Protein AF-A0ABD1QUX9-F1 (afdb_monomer_lite)

pLDDT: mean 82.04, std 15.93, range [45.34, 96.81]

Organism: NCBI:txid126358

Radius of gyration: 23.09 Å; chains: 1; bounding box: 60×31×71 Å

Secondary structure (DSSP, 8-state):
---SPPTT--HHHHHHHHHHHHTT-TT--HHHHHHHHHHH---HHHHHHHHHS--SSHHHHHHHHHHHHHHHHHHHHHHHHHHTT---------------

Sequence (100 aa):
MQLAQGKGELLKDFIARFNIATLGIKELQMSAVVTAMMSRTESRPFKMSLSKNPPDTMHELLRRGEKYVDAEEAYLITKSMKDRSEPESNKRKTRGEPES

Foldseek 3Di:
DDLAADDVRQLVVSVVSNCVVCPPPPDDDQVNVLVSVLVRDPDPVLNVVCVVPPDPDPVVNVVSSVVVSVVVVVVVVVVVVVVVPDDPPDDDDPDDDDDD

Structure (mmCIF, N/CA/C/O backbone):
data_AF-A0ABD1QUX9-F1
#
_entry.id   AF-A0ABD1QUX9-F1
#
loop_
_atom_site.group_PDB
_atom_site.id
_atom_site.type_symbol
_atom_site.label_atom_id
_atom_site.label_alt_id
_atom_site.label_comp_id
_atom_site.label_asym_id
_atom_site.label_entity_id
_atom_site.label_seq_id
_atom_site.pdbx_PDB_ins_code
_atom_site.Cartn_x
_atom_site.Cartn_y
_atom_site.Cartn_z
_atom_site.occupancy
_atom_site.B_iso_or_equiv
_atom_site.auth_seq_id
_atom_site.auth_comp_id
_atom_site.auth_asym_id
_atom_site.auth_atom_id
_atom_site.pdbx_PDB_model_num
ATOM 1 N N . MET A 1 1 ? -1.296 16.737 8.718 1.00 57.75 1 MET A N 1
ATOM 2 C CA . MET A 1 1 ? -0.712 15.525 8.098 1.00 57.75 1 MET A CA 1
ATOM 3 C C . MET A 1 1 ? -1.443 15.271 6.782 1.00 57.75 1 MET A C 1
ATOM 5 O O . MET A 1 1 ? -2.656 15.111 6.816 1.00 57.75 1 MET A O 1
ATOM 9 N N . GLN A 1 2 ? -0.771 15.322 5.626 1.00 67.50 2 GLN A N 1
ATOM 10 C CA . GLN A 1 2 ? -1.398 14.953 4.347 1.00 67.50 2 GLN A CA 1
ATOM 11 C C . GLN A 1 2 ? -1.270 13.442 4.159 1.00 67.50 2 GLN A C 1
ATOM 13 O O . GLN A 1 2 ? -0.169 12.915 4.042 1.00 67.50 2 GLN A O 1
ATOM 18 N N . LEU A 1 3 ? -2.397 12.737 4.175 1.00 77.50 3 LEU A N 1
ATOM 19 C CA . LEU A 1 3 ? -2.427 11.273 4.149 1.00 77.50 3 LEU A CA 1
ATOM 20 C C . LEU A 1 3 ? -2.384 10.688 2.733 1.00 77.50 3 LEU A C 1
ATOM 22 O O . LEU A 1 3 ? -2.584 9.494 2.618 1.00 77.50 3 LEU A O 1
ATOM 26 N N . ALA A 1 4 ? -2.216 11.506 1.683 1.00 87.19 4 ALA A N 1
ATOM 27 C CA . ALA A 1 4 ? -2.143 11.088 0.276 1.00 87.19 4 ALA A CA 1
ATOM 28 C C . ALA A 1 4 ? -0.690 10.889 -0.184 1.00 87.19 4 ALA A C 1
ATOM 30 O O . ALA A 1 4 ? 0.219 11.474 0.418 1.00 87.19 4 ALA A O 1
ATOM 31 N N . GLN A 1 5 ? -0.483 10.068 -1.219 1.00 90.06 5 GLN A N 1
ATOM 32 C CA . GLN A 1 5 ? 0.826 9.911 -1.846 1.00 90.06 5 GLN A CA 1
ATOM 33 C C . GLN A 1 5 ? 1.188 11.205 -2.585 1.00 90.06 5 GLN A C 1
ATOM 35 O O . GLN A 1 5 ? 0.409 11.725 -3.384 1.00 90.06 5 GLN A O 1
ATOM 40 N N . GLY A 1 6 ? 2.352 11.766 -2.272 1.00 90.25 6 GLY A N 1
ATOM 41 C CA . GLY A 1 6 ? 2.874 12.963 -2.917 1.00 90.25 6 GLY A CA 1
ATOM 42 C C . GLY A 1 6 ? 3.375 12.681 -4.334 1.00 90.25 6 GLY A C 1
ATOM 43 O O . GLY A 1 6 ? 3.761 11.563 -4.677 1.00 90.25 6 GLY A O 1
ATOM 44 N N . LYS A 1 7 ? 3.427 13.718 -5.176 1.00 87.62 7 LYS A N 1
ATOM 45 C CA . LYS A 1 7 ? 4.016 13.609 -6.517 1.00 87.62 7 LYS A CA 1
ATOM 46 C C . LYS A 1 7 ? 5.508 13.269 -6.401 1.00 87.62 7 LYS A C 1
ATOM 48 O O . LYS A 1 7 ? 6.274 14.070 -5.877 1.00 87.62 7 LYS A O 1
ATOM 53 N N . GLY A 1 8 ? 5.903 12.104 -6.918 1.00 88.38 8 GLY A N 1
ATOM 54 C CA . GLY A 1 8 ? 7.283 11.605 -6.840 1.00 88.38 8 GLY A CA 1
ATOM 55 C C . GLY A 1 8 ? 7.644 10.937 -5.510 1.00 88.38 8 GLY A C 1
ATOM 56 O O . GLY A 1 8 ? 8.791 10.542 -5.332 1.00 88.38 8 GLY A O 1
ATOM 57 N N . GLU A 1 9 ? 6.690 10.792 -4.588 1.00 91.56 9 GLU A N 1
ATOM 58 C CA . GLU A 1 9 ? 6.893 10.016 -3.369 1.00 91.56 9 GLU A CA 1
ATOM 59 C C . GLU A 1 9 ? 6.870 8.516 -3.681 1.00 91.56 9 GLU A C 1
ATOM 61 O O . GLU A 1 9 ? 5.952 8.026 -4.349 1.00 91.56 9 GLU A O 1
ATOM 66 N N . LEU A 1 10 ? 7.857 7.783 -3.161 1.00 91.56 10 LEU A N 1
ATOM 67 C CA . LEU A 1 10 ? 7.899 6.332 -3.290 1.00 91.56 10 LEU A CA 1
ATOM 68 C C . LEU A 1 10 ? 6.779 5.688 -2.472 1.00 91.56 10 LEU A C 1
ATOM 70 O O . LEU A 1 10 ? 6.444 6.122 -1.368 1.00 91.56 10 LEU A O 1
ATOM 74 N N . LEU A 1 11 ? 6.231 4.592 -2.993 1.00 89.06 11 LEU A N 1
ATOM 75 C CA . LEU A 1 11 ? 5.129 3.881 -2.352 1.00 89.06 11 LEU A CA 1
ATOM 76 C C . LEU A 1 11 ? 5.472 3.420 -0.922 1.00 89.06 11 LEU A C 1
ATOM 78 O O . LEU A 1 11 ? 4.603 3.449 -0.052 1.00 89.06 11 LEU A O 1
ATOM 82 N N . LYS A 1 12 ? 6.737 3.069 -0.646 1.00 91.50 12 LYS A N 1
ATOM 83 C CA . LYS A 1 12 ? 7.202 2.682 0.699 1.00 91.50 12 LYS A CA 1
ATOM 84 C C . LYS A 1 12 ? 7.091 3.806 1.729 1.00 91.50 12 LYS A C 1
ATOM 86 O O . LYS A 1 12 ? 6.634 3.567 2.846 1.00 91.50 12 LYS A O 1
ATOM 91 N N . ASP A 1 13 ? 7.450 5.026 1.338 1.00 93.31 13 ASP A N 1
ATOM 92 C CA . ASP A 1 13 ? 7.429 6.191 2.224 1.00 93.31 13 ASP A CA 1
ATOM 93 C C . ASP A 1 13 ? 5.979 6.559 2.543 1.00 93.31 13 ASP A C 1
ATOM 95 O O . ASP A 1 13 ? 5.614 6.805 3.696 1.00 93.31 13 ASP A O 1
ATOM 99 N N . PHE A 1 14 ? 5.116 6.470 1.531 1.00 93.06 14 PHE A N 1
ATOM 100 C CA . PHE A 1 14 ? 3.682 6.630 1.692 1.00 93.06 14 PHE A CA 1
ATOM 101 C C . PHE A 1 14 ? 3.073 5.586 2.644 1.00 93.06 14 PHE A C 1
ATOM 103 O O . PHE A 1 14 ? 2.377 5.961 3.591 1.00 93.06 14 PHE A O 1
ATOM 110 N N . ILE A 1 15 ? 3.345 4.290 2.432 1.00 89.19 15 ILE A N 1
ATOM 111 C CA . ILE A 1 15 ? 2.817 3.198 3.270 1.00 89.19 15 ILE A CA 1
ATOM 112 C C . ILE A 1 15 ? 3.278 3.354 4.723 1.00 89.19 15 ILE A C 1
ATOM 114 O O . ILE A 1 15 ? 2.470 3.193 5.638 1.00 89.19 15 ILE A O 1
ATOM 118 N N . ALA A 1 16 ? 4.538 3.730 4.959 1.00 90.00 16 ALA A N 1
ATOM 119 C CA . ALA A 1 16 ? 5.045 3.971 6.307 1.00 90.00 16 ALA A CA 1
ATOM 120 C C . ALA A 1 16 ? 4.270 5.095 7.019 1.00 90.00 16 ALA A C 1
ATOM 122 O O . ALA A 1 16 ? 3.823 4.922 8.156 1.00 90.00 16 ALA A O 1
ATOM 123 N N . ARG A 1 17 ? 4.030 6.226 6.337 1.00 92.19 17 ARG A N 1
ATOM 124 C CA . ARG A 1 17 ? 3.227 7.335 6.885 1.00 92.19 17 ARG A CA 1
ATOM 125 C C . ARG A 1 17 ? 1.776 6.934 7.122 1.00 92.19 17 ARG A C 1
ATOM 127 O O . ARG A 1 17 ? 1.200 7.322 8.138 1.00 92.19 17 ARG A O 1
ATOM 134 N N . PHE A 1 18 ? 1.191 6.179 6.194 1.00 86.19 18 PHE A N 1
ATOM 135 C CA . PHE A 1 18 ? -0.176 5.680 6.305 1.00 86.19 18 PHE A CA 1
ATOM 136 C C . PHE A 1 18 ? -0.325 4.776 7.534 1.00 86.19 18 PHE A C 1
ATOM 138 O O . PHE A 1 18 ? -1.210 5.008 8.352 1.00 86.19 18 PHE A O 1
ATOM 145 N N . ASN A 1 19 ? 0.602 3.836 7.731 1.00 84.62 19 ASN A N 1
ATOM 146 C CA . ASN A 1 19 ? 0.600 2.930 8.877 1.00 84.62 19 ASN A CA 1
ATOM 147 C C . ASN A 1 19 ? 0.682 3.679 10.204 1.00 84.62 19 ASN A C 1
ATOM 149 O O . ASN A 1 19 ? -0.152 3.452 11.081 1.00 84.62 19 ASN A O 1
ATOM 153 N N . ILE A 1 20 ? 1.623 4.623 10.321 1.00 84.81 20 ILE A N 1
ATOM 154 C CA . ILE A 1 20 ? 1.770 5.470 11.513 1.00 84.81 20 ILE A CA 1
ATOM 155 C C . ILE A 1 20 ? 0.470 6.222 11.808 1.00 84.81 20 ILE A C 1
ATOM 157 O O . ILE A 1 20 ? 0.021 6.250 12.952 1.00 84.81 20 ILE A O 1
ATOM 161 N N . ALA A 1 21 ? -0.170 6.784 10.781 1.00 82.12 21 ALA A N 1
ATOM 162 C CA . ALA A 1 21 ? -1.433 7.495 10.942 1.00 82.12 21 ALA A CA 1
ATOM 163 C C . ALA A 1 21 ? -2.598 6.574 11.358 1.00 82.12 21 ALA A C 1
ATOM 165 O O . ALA A 1 21 ? -3.510 7.023 12.048 1.00 82.12 21 ALA A O 1
ATOM 166 N N . THR A 1 22 ? -2.577 5.295 10.965 1.00 73.88 22 THR A N 1
ATOM 167 C CA . THR A 1 22 ? -3.638 4.325 11.294 1.00 73.88 22 THR A CA 1
ATOM 168 C C . THR A 1 22 ? -3.470 3.619 12.642 1.00 73.88 22 THR A C 1
ATOM 170 O O . THR A 1 22 ? -4.460 3.132 13.182 1.00 73.88 22 THR A O 1
ATOM 173 N N . LEU A 1 23 ? -2.266 3.601 13.231 1.00 75.12 23 LEU A N 1
ATOM 174 C CA . LEU A 1 23 ? -1.975 2.897 14.495 1.00 75.12 23 LEU A CA 1
ATOM 175 C C . LEU A 1 23 ? -2.780 3.404 15.710 1.00 75.12 23 LEU A C 1
ATOM 177 O O . LEU A 1 23 ? -2.911 2.682 16.695 1.00 75.12 23 LEU A O 1
ATOM 181 N N . GLY A 1 24 ? -3.325 4.623 15.659 1.00 63.06 24 GLY A N 1
ATOM 182 C CA . GLY A 1 24 ? -4.091 5.225 16.760 1.00 63.06 24 GLY A CA 1
ATOM 183 C C . GLY A 1 24 ? -5.603 4.974 16.733 1.00 63.06 24 GLY A C 1
ATOM 184 O O . GLY A 1 24 ? -6.307 5.445 17.625 1.00 63.06 24 GLY A O 1
ATOM 185 N N . ILE A 1 25 ? -6.134 4.285 15.720 1.00 64.25 25 ILE A N 1
ATOM 186 C CA . ILE A 1 25 ? -7.582 4.189 15.503 1.00 64.25 25 ILE A CA 1
ATOM 187 C C . ILE A 1 25 ? -8.067 2.786 15.885 1.00 64.25 25 ILE A C 1
ATOM 189 O O . ILE A 1 25 ? -7.817 1.806 15.190 1.00 64.25 25 ILE A O 1
ATOM 193 N N . LYS A 1 26 ? -8.763 2.711 17.026 1.00 57.59 26 LYS A N 1
ATOM 194 C CA . LYS A 1 26 ? -9.144 1.469 17.722 1.00 57.59 26 LYS A CA 1
ATOM 195 C C . LYS A 1 26 ? -10.151 0.595 16.955 1.00 57.59 26 LYS A C 1
ATOM 197 O O . LYS A 1 26 ? -10.209 -0.602 17.202 1.00 57.59 26 LYS A O 1
ATOM 202 N N . GLU A 1 27 ? -10.900 1.178 16.016 1.00 64.12 27 GLU A N 1
ATOM 203 C CA . GLU A 1 27 ? -11.876 0.486 15.164 1.00 64.12 27 GLU A CA 1
ATOM 204 C C . GLU A 1 27 ? -11.909 1.114 13.758 1.00 64.12 27 GLU A C 1
ATOM 206 O O . GLU A 1 27 ? -12.778 1.919 13.427 1.00 64.12 27 GLU A O 1
ATOM 211 N N . LEU A 1 28 ? -10.940 0.780 12.904 1.00 71.38 28 LEU A N 1
ATOM 212 C CA . LEU A 1 28 ? -11.062 1.057 11.469 1.00 71.38 28 LEU A CA 1
ATOM 213 C C . LEU A 1 28 ? -11.831 -0.076 10.798 1.00 71.38 28 LEU A C 1
ATOM 215 O O . LEU A 1 28 ? -11.356 -1.208 10.735 1.00 71.38 28 LEU A O 1
ATOM 219 N N . GLN A 1 29 ? -12.994 0.249 10.234 1.00 86.81 29 GLN A N 1
ATOM 220 C CA . GLN A 1 29 ? -13.676 -0.635 9.291 1.00 86.81 29 GLN A CA 1
ATOM 221 C C . GLN A 1 29 ? -12.738 -0.916 8.112 1.00 86.81 29 GLN A C 1
ATOM 223 O O . GLN A 1 29 ? -12.226 0.018 7.485 1.00 86.81 29 GLN A O 1
ATOM 228 N N . MET A 1 30 ? -12.505 -2.191 7.791 1.00 87.88 30 MET A N 1
ATOM 229 C CA . MET A 1 30 ? -11.522 -2.551 6.764 1.00 87.88 30 MET A CA 1
ATOM 230 C C . MET A 1 30 ? -11.873 -2.006 5.382 1.00 87.88 30 MET A C 1
ATOM 232 O O . MET A 1 30 ? -11.000 -1.532 4.659 1.00 87.88 30 MET A O 1
ATOM 236 N N . SER A 1 31 ? -13.164 -1.918 5.072 1.00 88.19 31 SER A N 1
ATOM 237 C CA . SER A 1 31 ? -13.670 -1.241 3.876 1.00 88.19 31 SER A CA 1
ATOM 238 C C . SER A 1 31 ? -13.243 0.231 3.790 1.00 88.19 31 SER A C 1
ATOM 240 O O . SER A 1 31 ? -12.860 0.700 2.713 1.00 88.19 31 SER A O 1
ATOM 242 N N . ALA A 1 32 ? -13.242 0.960 4.911 1.00 88.81 32 ALA A N 1
ATOM 243 C CA . ALA A 1 32 ? -12.802 2.351 4.968 1.00 88.81 32 ALA A CA 1
ATOM 244 C C . ALA A 1 32 ? -11.285 2.471 4.763 1.00 88.81 32 ALA A C 1
ATOM 246 O O . ALA A 1 32 ? -10.842 3.352 4.025 1.00 88.81 32 ALA A O 1
ATOM 247 N N . VAL A 1 33 ? -10.493 1.555 5.334 1.00 91.44 33 VAL A N 1
ATOM 248 C CA . VAL A 1 33 ? -9.039 1.502 5.098 1.00 91.44 33 VAL A CA 1
ATOM 249 C C . VAL A 1 33 ? -8.737 1.246 3.632 1.00 91.44 33 VAL A C 1
ATOM 251 O O . VAL A 1 33 ? -7.957 1.980 3.033 1.00 91.44 33 VAL A O 1
ATOM 254 N N . VAL A 1 34 ? -9.357 0.226 3.040 1.00 92.56 34 VAL A N 1
ATOM 255 C CA . VAL A 1 34 ? -9.117 -0.144 1.642 1.00 92.56 34 VAL A CA 1
ATOM 256 C C . VAL A 1 34 ? -9.524 1.002 0.714 1.00 92.56 34 VAL A C 1
ATOM 258 O O . VAL A 1 34 ? -8.777 1.345 -0.200 1.00 92.56 34 VAL A O 1
ATOM 261 N N . THR A 1 35 ? -10.646 1.673 0.989 1.00 93.12 35 THR A N 1
ATOM 262 C CA . THR A 1 35 ? -11.088 2.861 0.237 1.00 93.12 35 THR A CA 1
ATOM 263 C C . THR A 1 35 ? -10.102 4.023 0.371 1.00 93.12 35 THR A C 1
ATOM 265 O O . THR A 1 35 ? -9.728 4.653 -0.624 1.00 93.12 35 THR A O 1
ATOM 268 N N . ALA A 1 36 ? -9.629 4.299 1.588 1.00 92.00 36 ALA A N 1
ATOM 269 C CA . ALA A 1 36 ? -8.616 5.319 1.830 1.00 92.00 36 ALA A CA 1
ATOM 270 C C . ALA A 1 36 ? -7.294 4.977 1.126 1.00 92.00 36 ALA A C 1
ATOM 272 O O . ALA A 1 36 ? -6.685 5.854 0.529 1.00 92.00 36 ALA A O 1
ATOM 273 N N . MET A 1 37 ? -6.875 3.712 1.126 1.00 93.00 37 MET A N 1
ATOM 274 C CA . ME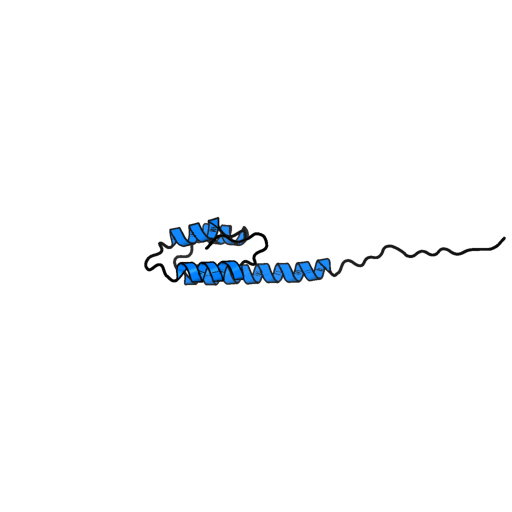T A 1 37 ? -5.662 3.265 0.444 1.00 93.00 37 MET A CA 1
ATOM 275 C C . MET A 1 37 ? -5.793 3.424 -1.077 1.00 93.00 37 MET A C 1
ATOM 277 O O . MET A 1 37 ? -4.940 4.040 -1.713 1.00 93.00 37 MET A O 1
ATOM 281 N N . MET A 1 38 ? -6.890 2.934 -1.667 1.00 94.00 38 MET A N 1
ATOM 282 C CA . MET A 1 38 ? -7.134 3.020 -3.111 1.00 94.00 38 MET A CA 1
ATOM 283 C C . MET A 1 38 ? -7.255 4.462 -3.610 1.00 94.00 38 MET A C 1
ATOM 285 O O . MET A 1 38 ? -6.771 4.768 -4.695 1.00 94.00 38 MET A O 1
ATOM 289 N N . SER A 1 39 ? -7.885 5.355 -2.842 1.00 91.31 39 SER A N 1
ATOM 290 C CA . SER A 1 39 ? -8.023 6.769 -3.229 1.00 91.31 39 SER A CA 1
ATOM 291 C C . SER A 1 39 ? -6.712 7.549 -3.154 1.00 91.31 39 SER A C 1
ATOM 293 O O . SER A 1 39 ? -6.599 8.606 -3.768 1.00 91.31 39 SER A O 1
ATOM 295 N N . ARG A 1 40 ? -5.729 7.047 -2.401 1.00 89.94 40 ARG A N 1
ATOM 296 C CA . ARG A 1 40 ? -4.514 7.791 -2.060 1.00 89.94 40 ARG A CA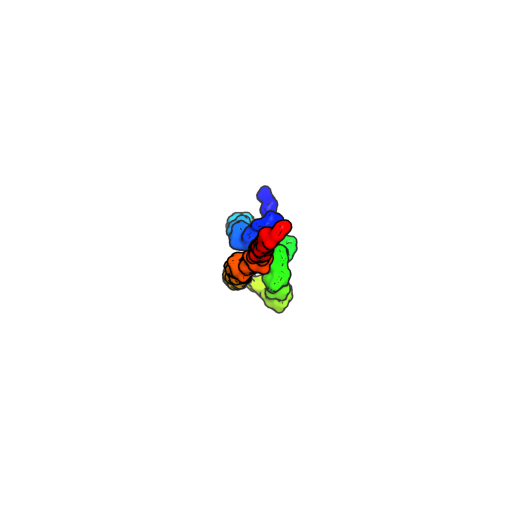 1
ATOM 297 C C . ARG A 1 40 ? -3.232 7.246 -2.675 1.00 89.94 40 ARG A C 1
ATOM 299 O O . ARG A 1 40 ? -2.212 7.916 -2.560 1.00 89.94 40 ARG A O 1
ATOM 306 N N . THR A 1 41 ? -3.283 6.078 -3.316 1.00 93.38 41 THR A N 1
ATOM 307 C CA . THR A 1 41 ? -2.153 5.484 -4.041 1.00 93.38 41 THR A CA 1
ATOM 308 C C . THR A 1 41 ? -2.224 5.757 -5.545 1.00 93.38 41 THR A C 1
ATOM 310 O O . THR A 1 41 ? -3.281 5.658 -6.184 1.00 93.38 41 THR A O 1
ATOM 313 N N . GLU A 1 42 ? -1.069 6.028 -6.150 1.00 92.62 42 GLU A N 1
ATOM 314 C CA . GLU A 1 42 ? -0.953 6.225 -7.599 1.00 92.62 42 GLU A CA 1
ATOM 315 C C . GLU A 1 42 ? -0.817 4.903 -8.376 1.00 92.62 42 GLU A C 1
ATOM 317 O O . GLU A 1 42 ? -1.157 4.833 -9.561 1.00 92.62 42 GLU A O 1
ATOM 322 N N . SER A 1 43 ? -0.433 3.810 -7.706 1.00 94.38 43 SER A N 1
ATOM 323 C CA . SER A 1 43 ? -0.208 2.508 -8.342 1.00 94.38 43 SER A CA 1
ATOM 324 C C . SER A 1 43 ? -1.511 1.886 -8.860 1.00 94.38 43 SER A C 1
ATOM 326 O O . SER A 1 43 ? -2.295 1.277 -8.127 1.00 94.38 43 SER A O 1
ATOM 328 N N . ARG A 1 44 ? -1.759 2.018 -10.171 1.00 94.44 44 ARG A N 1
ATOM 329 C CA . ARG A 1 44 ? -2.909 1.393 -10.853 1.00 94.44 44 ARG A CA 1
ATOM 330 C C . ARG A 1 44 ? -2.968 -0.131 -10.658 1.00 94.44 44 ARG A C 1
ATOM 332 O O . ARG A 1 44 ? -4.050 -0.614 -10.322 1.00 94.44 44 ARG A O 1
ATOM 339 N N . PRO A 1 45 ? -1.870 -0.901 -10.821 1.00 95.88 45 PRO A N 1
ATOM 340 C CA . PRO A 1 45 ? -1.893 -2.346 -10.591 1.00 95.88 45 PRO A CA 1
ATOM 341 C C . PRO A 1 45 ? -2.282 -2.717 -9.157 1.00 95.88 45 PRO A C 1
ATOM 343 O O . PRO A 1 45 ? -3.035 -3.670 -8.959 1.00 95.88 45 PRO A O 1
ATOM 346 N N . PHE A 1 46 ? -1.828 -1.941 -8.169 1.00 96.19 46 PHE A N 1
ATOM 347 C CA . PHE A 1 46 ? -2.183 -2.162 -6.771 1.00 96.19 46 PHE A CA 1
ATOM 348 C C . PHE A 1 46 ? -3.666 -1.862 -6.509 1.00 96.19 46 PHE A C 1
ATOM 350 O O . PHE A 1 46 ? -4.361 -2.707 -5.946 1.00 96.19 46 PHE A O 1
ATOM 357 N N . LYS A 1 47 ? -4.197 -0.738 -7.021 1.00 96.56 47 LYS A N 1
ATOM 358 C CA . LYS A 1 47 ? -5.638 -0.409 -6.946 1.00 96.56 47 LYS A CA 1
ATOM 359 C C . LYS A 1 47 ? -6.519 -1.520 -7.514 1.00 96.56 47 LYS A C 1
ATOM 361 O O . LYS A 1 47 ? -7.477 -1.944 -6.874 1.00 96.56 47 LYS A O 1
ATOM 366 N N . MET A 1 48 ? -6.162 -2.038 -8.689 1.00 96.31 48 MET A N 1
ATOM 367 C CA . MET A 1 48 ? -6.889 -3.146 -9.316 1.00 96.31 48 MET A CA 1
ATOM 368 C C . MET A 1 48 ? -6.839 -4.426 -8.471 1.00 96.31 48 MET A C 1
ATOM 370 O O . MET A 1 48 ? -7.820 -5.162 -8.421 1.00 96.31 48 MET A O 1
ATOM 374 N N . SER A 1 49 ? -5.715 -4.692 -7.802 1.00 96.81 49 SER A N 1
ATOM 375 C CA . SER A 1 49 ? -5.554 -5.837 -6.898 1.00 96.81 49 SER A CA 1
ATOM 376 C C . SER A 1 49 ? -6.501 -5.760 -5.701 1.00 96.81 49 SER A C 1
ATOM 378 O O . SER A 1 49 ? -7.202 -6.725 -5.402 1.00 96.81 49 SER A O 1
ATOM 380 N N . LEU A 1 50 ? -6.571 -4.587 -5.062 1.00 96.38 50 LEU A N 1
ATOM 381 C CA . LEU A 1 50 ? -7.454 -4.331 -3.922 1.00 96.38 50 LEU A CA 1
ATOM 382 C C . LEU A 1 50 ? -8.934 -4.397 -4.306 1.00 96.38 50 LEU A C 1
ATOM 384 O O . LEU A 1 50 ? -9.733 -4.922 -3.543 1.00 96.38 50 LEU A O 1
ATOM 388 N N . SER A 1 51 ? -9.297 -3.912 -5.496 1.00 94.81 51 SER A N 1
ATOM 389 C CA . SER A 1 51 ? -10.677 -3.992 -5.983 1.00 94.81 51 SER A CA 1
ATOM 390 C C . SER A 1 51 ? -11.105 -5.420 -6.326 1.00 94.81 51 SER A C 1
ATOM 392 O O . SER A 1 51 ? -12.263 -5.762 -6.107 1.00 94.81 51 SER A O 1
ATOM 394 N N . LYS A 1 52 ? -10.206 -6.239 -6.889 1.00 96.69 52 LYS A N 1
ATOM 395 C CA . LYS A 1 52 ? -10.521 -7.619 -7.292 1.00 96.69 52 LYS A CA 1
ATOM 396 C C . LYS A 1 52 ? -10.629 -8.574 -6.110 1.00 96.69 52 LYS A C 1
ATOM 398 O O . LYS A 1 52 ? -11.449 -9.480 -6.150 1.00 96.69 52 LYS A O 1
ATOM 403 N N . ASN A 1 53 ? -9.773 -8.401 -5.110 1.00 95.19 53 ASN A N 1
ATOM 404 C CA . ASN A 1 53 ? -9.767 -9.229 -3.914 1.00 95.19 53 ASN A CA 1
ATOM 405 C C . ASN A 1 53 ? -9.522 -8.333 -2.695 1.00 95.19 53 ASN A C 1
ATOM 407 O O . ASN A 1 53 ? -8.363 -8.139 -2.330 1.00 95.19 53 ASN A O 1
ATOM 411 N N . PRO A 1 54 ? -10.552 -7.710 -2.108 1.00 93.31 54 PRO A N 1
ATOM 412 C CA . PRO A 1 54 ? -10.375 -6.837 -0.953 1.00 93.31 54 PRO A CA 1
ATOM 413 C C . PRO A 1 54 ? -9.747 -7.600 0.224 1.00 93.31 54 PRO A C 1
ATOM 415 O O . PRO A 1 54 ? -10.154 -8.727 0.478 1.00 93.31 54 PRO A O 1
ATOM 418 N N . PRO A 1 55 ? -8.744 -7.036 0.920 1.00 93.38 55 PRO A N 1
ATOM 419 C CA . PRO A 1 55 ? -8.175 -7.682 2.096 1.00 93.38 55 PRO A CA 1
ATOM 420 C C . PRO A 1 55 ? -9.121 -7.582 3.297 1.00 93.38 55 PRO A C 1
ATOM 422 O O . PRO A 1 55 ? -9.712 -6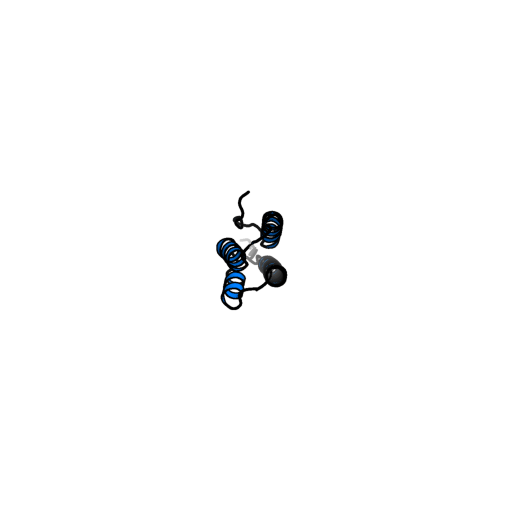.526 3.533 1.00 93.38 55 PRO A O 1
ATOM 425 N N . ASP A 1 56 ? -9.186 -8.650 4.091 1.00 90.56 56 ASP A N 1
ATOM 426 C CA . ASP A 1 56 ? -10.026 -8.714 5.299 1.00 90.56 56 ASP A CA 1
ATOM 427 C C . ASP A 1 56 ? -9.312 -8.161 6.540 1.00 90.56 56 ASP A C 1
ATOM 429 O O . ASP A 1 56 ? -9.938 -7.809 7.542 1.00 90.56 56 ASP A O 1
ATOM 433 N N . THR A 1 57 ? -7.980 -8.071 6.484 1.00 90.56 57 THR A N 1
ATOM 434 C CA . THR A 1 57 ? -7.143 -7.627 7.603 1.00 90.56 57 THR A CA 1
ATOM 435 C C . THR A 1 57 ? -6.074 -6.633 7.164 1.00 90.56 57 THR A C 1
ATOM 437 O O . THR A 1 57 ? -5.598 -6.654 6.025 1.00 90.56 57 THR A O 1
ATOM 440 N N . MET A 1 58 ? -5.611 -5.807 8.110 1.00 89.62 58 MET A N 1
ATOM 441 C CA . MET A 1 58 ? -4.466 -4.918 7.886 1.00 89.62 58 MET A CA 1
ATOM 442 C C . MET A 1 58 ? -3.222 -5.694 7.457 1.00 89.62 58 MET A C 1
ATOM 444 O O . MET A 1 58 ? -2.505 -5.255 6.568 1.00 89.62 58 MET A O 1
ATOM 448 N N . HIS A 1 59 ? -2.973 -6.861 8.056 1.00 89.94 59 HIS A N 1
ATOM 449 C CA . HIS A 1 59 ? -1.806 -7.671 7.720 1.00 89.94 59 HIS A CA 1
ATOM 450 C C . HIS A 1 59 ? -1.818 -8.106 6.248 1.00 89.94 59 HIS A C 1
ATOM 452 O O . HIS A 1 59 ? -0.806 -7.984 5.559 1.00 89.94 59 HIS A O 1
ATOM 458 N N . GLU A 1 60 ? -2.968 -8.552 5.739 1.00 94.12 60 GLU A N 1
ATOM 459 C CA . GLU A 1 60 ? -3.108 -8.930 4.332 1.00 94.12 60 GLU A CA 1
ATOM 460 C C . GLU A 1 60 ? -2.914 -7.732 3.394 1.00 94.12 60 GLU A C 1
ATOM 462 O O . GLU A 1 60 ? -2.208 -7.844 2.386 1.00 94.12 60 GLU A O 1
ATOM 467 N N . LEU A 1 61 ? -3.496 -6.577 3.742 1.00 94.38 61 LEU A N 1
ATOM 468 C CA . LEU A 1 61 ? -3.323 -5.335 2.992 1.00 94.38 61 LEU A CA 1
ATOM 469 C C . LEU A 1 61 ? -1.840 -4.950 2.886 1.00 94.38 61 LEU A C 1
ATOM 471 O O . LEU A 1 61 ? -1.364 -4.648 1.790 1.00 94.38 61 LEU A O 1
ATOM 475 N N . LEU A 1 62 ? -1.111 -4.995 4.004 1.00 92.88 62 LEU A N 1
ATOM 476 C CA . LEU A 1 62 ? 0.303 -4.621 4.069 1.00 92.88 62 LEU A CA 1
ATOM 477 C C . LEU A 1 62 ? 1.200 -5.601 3.324 1.00 92.88 62 LEU A C 1
ATOM 479 O O . LEU A 1 62 ? 1.978 -5.174 2.475 1.00 92.88 62 LEU A O 1
ATOM 483 N N . ARG A 1 63 ? 1.020 -6.906 3.547 1.00 95.56 63 ARG A N 1
ATOM 484 C CA . ARG A 1 63 ? 1.768 -7.950 2.835 1.00 95.56 63 ARG A CA 1
ATOM 485 C C . ARG A 1 63 ? 1.578 -7.846 1.323 1.00 95.56 63 ARG A C 1
ATOM 487 O O . ARG A 1 63 ? 2.498 -8.080 0.541 1.00 95.56 63 ARG A O 1
ATOM 494 N N . ARG A 1 64 ? 0.364 -7.509 0.881 1.00 96.69 64 ARG A N 1
ATOM 495 C CA . ARG A 1 64 ? 0.100 -7.266 -0.538 1.00 96.69 64 ARG A CA 1
ATOM 496 C C . ARG A 1 64 ? 0.778 -5.986 -1.014 1.00 96.69 64 ARG A C 1
ATOM 498 O O . ARG A 1 64 ? 1.349 -6.008 -2.097 1.00 96.69 64 ARG A O 1
ATOM 505 N N . GLY A 1 65 ? 0.723 -4.910 -0.231 1.00 95.81 65 GLY A N 1
ATOM 506 C CA . GLY A 1 65 ? 1.422 -3.656 -0.515 1.00 95.81 65 GLY A CA 1
ATOM 507 C C . GLY A 1 65 ? 2.918 -3.860 -0.754 1.00 95.81 65 GLY A C 1
ATOM 508 O O . GLY A 1 65 ? 3.414 -3.435 -1.793 1.00 95.81 65 GLY A O 1
ATOM 509 N N . GLU A 1 66 ? 3.600 -4.593 0.130 1.00 95.75 66 GLU A N 1
ATOM 510 C CA . GLU A 1 66 ? 5.029 -4.936 0.004 1.00 95.75 66 GLU A CA 1
ATOM 511 C C . GLU A 1 66 ? 5.350 -5.591 -1.343 1.00 95.75 66 GLU A C 1
ATOM 513 O O . GLU A 1 66 ? 6.224 -5.126 -2.066 1.00 95.75 66 GLU A O 1
ATOM 518 N N . LYS A 1 67 ? 4.559 -6.582 -1.771 1.00 96.50 67 LYS A N 1
ATOM 519 C CA . LYS A 1 67 ? 4.759 -7.237 -3.074 1.00 96.50 67 LYS A CA 1
ATOM 520 C C . LYS A 1 67 ? 4.709 -6.258 -4.257 1.00 96.50 67 LYS A C 1
ATOM 522 O O . LYS A 1 67 ? 5.396 -6.461 -5.258 1.00 96.50 67 LYS A O 1
ATOM 527 N N . TYR A 1 68 ? 3.854 -5.236 -4.190 1.00 96.50 68 TYR A N 1
ATOM 528 C CA . TYR A 1 68 ? 3.771 -4.222 -5.245 1.00 96.50 68 TYR A CA 1
ATOM 529 C C . TYR A 1 68 ? 4.884 -3.175 -5.138 1.00 96.50 68 TYR A C 1
ATOM 531 O O . TYR A 1 68 ? 5.306 -2.679 -6.180 1.00 96.50 68 TYR A O 1
ATOM 539 N N . VAL A 1 69 ? 5.385 -2.888 -3.931 1.00 95.50 69 VAL A N 1
ATOM 540 C CA . VAL A 1 69 ? 6.601 -2.084 -3.726 1.00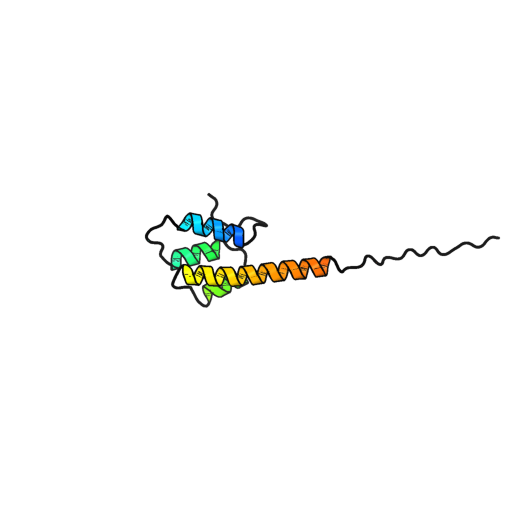 95.50 69 VAL A CA 1
ATOM 541 C C . VAL A 1 69 ? 7.797 -2.778 -4.372 1.00 95.50 69 VAL A C 1
ATOM 543 O O . VAL A 1 69 ? 8.459 -2.164 -5.203 1.00 95.50 69 VAL A O 1
ATOM 546 N N . ASP A 1 70 ? 8.012 -4.065 -4.094 1.00 95.69 70 ASP A N 1
ATOM 547 C CA . ASP A 1 70 ? 9.124 -4.834 -4.670 1.00 95.69 70 ASP A CA 1
ATOM 548 C C . ASP A 1 70 ? 9.078 -4.832 -6.207 1.00 95.69 70 ASP A C 1
ATOM 550 O O . ASP A 1 70 ? 10.092 -4.658 -6.886 1.00 95.69 70 ASP A O 1
ATOM 554 N N . ALA A 1 71 ? 7.879 -4.994 -6.776 1.00 94.06 71 ALA A N 1
ATOM 555 C CA . ALA A 1 71 ? 7.677 -4.963 -8.221 1.00 94.06 71 ALA A CA 1
ATOM 556 C C . ALA A 1 71 ? 7.948 -3.573 -8.828 1.00 94.06 71 ALA A C 1
ATOM 558 O O . ALA A 1 71 ? 8.520 -3.479 -9.917 1.00 94.06 71 ALA A O 1
ATOM 559 N N . GLU A 1 72 ? 7.542 -2.498 -8.145 1.00 92.88 72 GLU A N 1
ATOM 560 C CA . GLU A 1 72 ? 7.805 -1.120 -8.570 1.00 92.88 72 GLU A CA 1
ATOM 561 C C . GLU A 1 72 ? 9.301 -0.786 -8.486 1.00 92.88 72 GLU A C 1
ATOM 563 O O . GLU A 1 72 ? 9.862 -0.257 -9.447 1.00 92.88 72 GLU A O 1
ATOM 568 N N . GLU A 1 73 ? 9.979 -1.161 -7.399 1.00 92.00 73 GLU A N 1
ATOM 569 C CA . GLU A 1 73 ? 11.420 -0.950 -7.237 1.00 92.00 73 GLU A CA 1
ATOM 570 C C . GLU A 1 73 ? 12.227 -1.732 -8.289 1.00 92.00 73 GLU A C 1
ATOM 572 O O . GLU A 1 73 ? 13.110 -1.162 -8.936 1.00 92.00 73 GLU A O 1
ATOM 577 N N . ALA A 1 74 ? 11.878 -2.995 -8.561 1.00 93.19 74 ALA A N 1
ATOM 578 C CA . ALA A 1 74 ? 12.511 -3.780 -9.624 1.00 93.19 74 ALA A CA 1
ATOM 579 C C . ALA A 1 74 ? 12.322 -3.146 -11.018 1.00 93.19 74 ALA A C 1
ATOM 581 O O . ALA A 1 74 ? 13.250 -3.111 -11.836 1.00 93.19 74 ALA A O 1
ATOM 582 N N . TYR A 1 75 ? 11.136 -2.594 -11.295 1.00 91.12 75 TYR A N 1
ATOM 583 C CA . TYR A 1 75 ? 10.875 -1.861 -12.534 1.00 91.12 75 TYR A CA 1
ATOM 584 C C . TYR A 1 75 ? 11.723 -0.583 -12.643 1.00 91.12 75 TYR A C 1
ATOM 586 O O . TYR A 1 75 ? 12.289 -0.303 -13.700 1.00 91.12 75 TYR A O 1
ATOM 594 N N . LEU A 1 76 ? 11.869 0.179 -11.558 1.00 89.81 76 LEU A N 1
ATOM 595 C CA . LEU A 1 76 ? 12.698 1.388 -11.548 1.00 89.81 76 LEU A CA 1
ATOM 596 C C . LEU A 1 76 ? 14.184 1.068 -11.769 1.00 89.81 76 LEU A C 1
ATOM 598 O O . LEU A 1 76 ? 14.843 1.750 -12.557 1.00 89.81 76 LEU A O 1
ATOM 602 N N . ILE A 1 77 ? 14.701 0.004 -11.146 1.00 88.94 77 ILE A N 1
ATOM 603 C CA . ILE A 1 77 ? 16.085 -0.454 -11.343 1.00 88.94 77 ILE A CA 1
ATOM 604 C C . ILE A 1 77 ? 16.319 -0.835 -12.808 1.00 88.94 77 ILE A C 1
ATOM 606 O O . ILE A 1 77 ? 17.251 -0.333 -13.436 1.00 88.94 77 ILE A O 1
ATOM 610 N N . THR A 1 78 ? 15.455 -1.672 -13.384 1.00 86.00 78 THR A N 1
ATOM 611 C CA . THR A 1 78 ? 15.592 -2.106 -14.786 1.00 86.00 78 THR A CA 1
ATOM 612 C C . THR A 1 78 ? 15.465 -0.946 -15.772 1.00 86.00 78 THR A C 1
ATOM 614 O O . THR A 1 78 ? 16.243 -0.865 -16.724 1.00 86.00 78 THR A O 1
ATOM 617 N N . LYS A 1 79 ? 14.557 0.004 -15.520 1.00 84.25 79 LYS A N 1
ATOM 618 C CA . LYS A 1 79 ? 14.452 1.239 -16.304 1.00 84.25 79 LYS A CA 1
ATOM 619 C C . LYS A 1 79 ? 15.739 2.063 -16.236 1.00 84.25 79 LYS A C 1
ATOM 621 O O . LYS A 1 79 ? 16.253 2.457 -17.275 1.00 84.25 79 LYS A O 1
ATOM 626 N N . SER A 1 80 ? 16.304 2.252 -15.043 1.00 77.56 80 SER A N 1
ATOM 627 C CA . SER A 1 80 ? 17.555 3.001 -14.868 1.00 77.56 80 SER A CA 1
ATOM 628 C C . SER A 1 80 ? 18.744 2.361 -15.598 1.00 77.56 80 SER A C 1
ATOM 630 O O . SER A 1 80 ? 19.585 3.069 -16.144 1.00 77.56 80 SER A O 1
ATOM 632 N N . MET A 1 81 ? 18.802 1.026 -15.668 1.00 75.88 81 MET A N 1
ATOM 633 C CA . MET A 1 81 ? 19.825 0.309 -16.436 1.00 75.88 81 MET A CA 1
ATOM 634 C C . MET A 1 81 ? 19.643 0.503 -17.943 1.00 75.88 81 MET A C 1
ATOM 636 O O . MET A 1 81 ? 20.631 0.671 -18.659 1.00 75.88 81 MET A O 1
ATOM 640 N N . LYS A 1 82 ? 18.393 0.515 -18.421 1.00 71.88 82 LYS A N 1
ATOM 641 C CA . LYS A 1 82 ? 18.056 0.754 -19.829 1.00 71.88 82 LYS A CA 1
ATOM 642 C C . LYS A 1 82 ? 18.381 2.186 -20.261 1.00 71.88 82 LYS A C 1
ATOM 644 O O . LYS A 1 82 ? 19.020 2.369 -21.289 1.00 71.88 82 LYS A O 1
ATOM 649 N N . ASP A 1 83 ? 18.035 3.175 -19.441 1.00 69.12 83 ASP A N 1
ATOM 650 C CA . ASP A 1 83 ? 18.347 4.588 -19.702 1.00 69.12 83 ASP A CA 1
ATOM 651 C C . ASP A 1 83 ? 19.871 4.847 -19.687 1.00 69.12 83 ASP A C 1
ATOM 653 O O . ASP A 1 83 ? 20.365 5.749 -20.354 1.00 69.12 83 ASP A O 1
ATOM 657 N N . ARG A 1 84 ? 20.650 4.020 -18.972 1.00 61.81 84 ARG A N 1
ATOM 658 C CA . ARG A 1 84 ? 22.123 4.101 -18.925 1.00 61.81 84 ARG A CA 1
ATOM 659 C C . ARG A 1 84 ? 22.830 3.372 -20.073 1.00 61.81 84 ARG A C 1
ATOM 661 O O . ARG A 1 84 ? 24.048 3.479 -20.186 1.00 61.81 84 ARG A O 1
ATOM 668 N N . SER A 1 85 ? 22.100 2.599 -20.878 1.00 58.69 85 SER A N 1
ATOM 669 C CA . SER A 1 85 ? 22.653 1.793 -21.974 1.00 58.69 85 SER A CA 1
ATOM 670 C C . SER A 1 85 ? 22.366 2.352 -23.372 1.00 58.69 85 SER A C 1
ATOM 672 O O . SER A 1 85 ? 22.706 1.688 -24.347 1.00 58.69 85 SER A O 1
ATOM 674 N N . GLU A 1 86 ? 21.843 3.580 -23.501 1.00 54.34 86 GLU A N 1
ATOM 675 C CA . GLU A 1 86 ? 21.927 4.339 -24.758 1.00 54.34 86 GLU A CA 1
ATOM 676 C C . GLU A 1 86 ? 23.369 4.842 -24.971 1.00 54.34 86 GLU A C 1
ATOM 678 O O . GLU A 1 86 ? 23.834 5.708 -24.226 1.00 54.34 86 GLU A O 1
ATOM 683 N N . PRO A 1 87 ? 24.118 4.346 -25.976 1.00 51.12 87 PRO A N 1
ATOM 684 C CA . PRO A 1 87 ? 25.382 4.948 -26.355 1.00 51.12 87 PRO A CA 1
ATOM 685 C C . PRO A 1 87 ? 25.077 6.149 -27.253 1.00 51.12 87 PRO A C 1
ATOM 687 O O . PRO A 1 87 ? 24.574 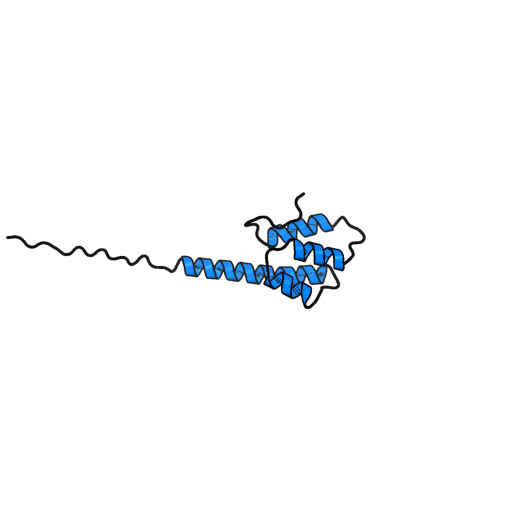5.981 -28.369 1.00 51.12 87 PRO A O 1
ATOM 690 N N . GLU A 1 88 ? 25.447 7.352 -26.809 1.00 54.31 88 GLU A N 1
ATOM 691 C CA . GLU A 1 88 ? 25.662 8.502 -27.692 1.00 54.31 88 GLU A CA 1
ATOM 692 C C . GLU A 1 88 ? 26.715 8.131 -28.749 1.00 54.31 88 GLU A C 1
ATOM 694 O O . GLU A 1 88 ? 27.920 8.317 -28.591 1.00 54.31 88 GLU A O 1
ATOM 699 N N . SER A 1 89 ? 26.254 7.567 -29.859 1.00 54.22 89 SER A N 1
ATOM 700 C CA . SER A 1 89 ? 27.055 7.285 -31.041 1.00 54.22 89 SER A CA 1
ATOM 701 C C . SER A 1 89 ? 26.611 8.201 -32.173 1.00 54.22 89 SER A C 1
ATOM 703 O O . SER A 1 89 ? 26.121 7.757 -33.207 1.00 54.22 89 SER A O 1
ATOM 705 N N . ASN A 1 90 ? 26.837 9.509 -32.009 1.00 49.91 90 ASN A N 1
ATOM 706 C CA . ASN A 1 90 ? 26.822 10.436 -33.140 1.00 49.91 90 ASN A CA 1
ATOM 707 C C . ASN A 1 90 ? 28.228 10.988 -33.427 1.00 49.91 90 ASN A C 1
ATOM 709 O O . ASN A 1 90 ? 28.625 12.074 -33.025 1.00 49.91 90 ASN A O 1
ATOM 713 N N . LYS A 1 91 ? 28.986 10.138 -34.130 1.00 49.78 91 LYS A N 1
ATOM 714 C CA . LYS A 1 91 ? 29.904 10.445 -35.240 1.00 49.78 91 LYS A CA 1
ATOM 715 C C . LYS A 1 91 ? 30.743 11.727 -35.121 1.00 49.78 91 LYS A C 1
ATOM 717 O O . LYS A 1 91 ? 30.461 12.738 -35.759 1.00 49.78 91 LYS A O 1
ATOM 722 N N . ARG A 1 92 ? 31.926 11.591 -34.514 1.00 54.44 92 ARG A N 1
ATOM 723 C CA . ARG A 1 92 ? 33.119 12.280 -35.031 1.00 54.44 92 ARG A CA 1
ATOM 724 C C . ARG A 1 92 ? 33.457 11.661 -36.389 1.00 54.44 92 ARG A C 1
ATOM 726 O O . ARG A 1 92 ? 33.896 10.517 -36.448 1.00 54.44 92 ARG A O 1
ATOM 733 N N . LYS A 1 93 ? 33.242 12.396 -37.479 1.00 51.69 93 LYS A N 1
ATOM 734 C CA . LYS A 1 93 ? 33.905 12.121 -38.760 1.00 51.69 93 LYS A CA 1
ATOM 735 C C . LYS A 1 93 ? 34.656 13.373 -39.187 1.00 51.69 93 LYS A C 1
ATOM 737 O O . LYS A 1 93 ? 34.182 14.153 -40.003 1.00 51.69 93 LYS A O 1
ATOM 742 N N . THR A 1 94 ? 35.839 13.536 -38.606 1.00 52.41 94 THR A N 1
ATOM 743 C CA . THR A 1 94 ? 36.964 14.187 -39.273 1.00 52.41 94 THR A CA 1
ATOM 744 C C . THR A 1 94 ? 37.158 13.490 -40.620 1.00 52.41 94 THR A C 1
ATOM 746 O O . THR A 1 94 ? 37.440 12.294 -40.687 1.00 52.41 94 THR A O 1
ATOM 749 N N . ARG A 1 95 ? 36.920 14.210 -41.714 1.00 46.84 95 ARG A N 1
ATOM 750 C CA . ARG A 1 95 ? 37.325 13.795 -43.057 1.00 46.84 95 ARG A CA 1
ATOM 751 C C . ARG A 1 95 ? 38.334 14.836 -43.516 1.00 46.84 95 ARG A C 1
ATOM 753 O O . ARG A 1 95 ? 38.008 16.016 -43.536 1.00 46.84 95 ARG A O 1
ATOM 760 N N . GLY A 1 96 ? 39.554 14.355 -43.729 1.00 45.34 96 GLY A N 1
ATOM 761 C CA . GLY A 1 96 ? 40.760 15.153 -43.865 1.00 45.34 96 GLY A CA 1
ATOM 762 C C . GLY A 1 96 ? 40.822 16.053 -45.090 1.00 45.34 96 GLY A C 1
ATOM 763 O O . GLY A 1 96 ? 40.005 15.969 -46.009 1.00 45.34 96 GLY A O 1
ATOM 764 N N . GLU A 1 97 ? 41.852 16.886 -45.035 1.00 50.94 97 GLU A N 1
ATOM 765 C CA . GLU A 1 97 ? 42.476 17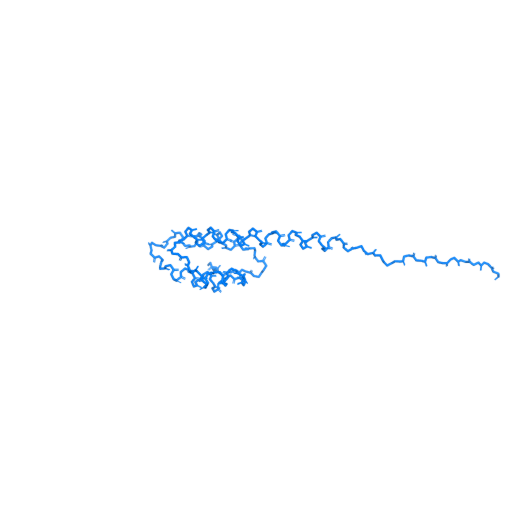.594 -46.149 1.00 50.94 97 GLU A CA 1
ATOM 766 C C . GLU A 1 97 ? 42.812 16.618 -47.295 1.00 50.94 97 GLU A C 1
ATOM 768 O O . GLU A 1 97 ? 42.963 15.408 -47.081 1.00 50.94 97 GLU A O 1
ATOM 773 N N . PRO A 1 98 ? 42.921 17.136 -48.525 1.00 52.88 98 PRO A N 1
ATOM 774 C CA . PRO A 1 98 ? 44.279 17.332 -49.011 1.00 52.88 98 PRO A CA 1
ATOM 775 C C . PRO A 1 98 ? 44.506 18.699 -49.660 1.00 52.88 98 PRO A C 1
ATOM 777 O O . PRO A 1 98 ? 43.597 19.336 -50.190 1.00 52.88 98 PRO A O 1
ATOM 780 N N . GLU A 1 99 ? 45.773 19.084 -49.595 1.00 49.41 99 GLU A N 1
ATOM 781 C CA . GLU A 1 99 ? 46.433 20.188 -50.276 1.00 49.41 99 GLU A CA 1
ATOM 782 C C . GLU A 1 99 ? 46.147 20.219 -51.786 1.00 49.41 99 GLU A C 1
ATOM 784 O O . GLU A 1 99 ? 46.164 19.180 -52.454 1.00 49.41 99 GLU A O 1
ATOM 789 N N . SER A 1 100 ? 45.956 21.424 -52.328 1.00 58.62 100 SER A N 1
ATOM 790 C CA . SER A 1 100 ? 46.461 21.891 -53.632 1.00 58.62 100 SER A CA 1
ATOM 791 C C . SER A 1 100 ? 46.345 23.410 -53.703 1.00 58.62 100 SER A C 1
ATOM 793 O O . SER A 1 100 ? 45.252 23.920 -53.367 1.00 58.62 100 SER A O 1
#